Protein AF-A0AAU2RU29-F1 (afdb_monomer)

Radius of gyration: 16.65 Å; Cα contacts (8 Å, |Δi|>4): 308; chains: 1; bounding box: 38×40×45 Å

Mean predicted aligned error: 7.18 Å

Solvent-accessible surface area (backbone atoms only — not comparable to full-atom values): 9165 Å² total; per-residue (Å²): 133,84,68,72,84,70,44,83,79,44,11,65,38,75,62,107,76,78,76,50,53,65,67,42,52,78,71,20,62,28,38,37,40,35,8,72,90,30,46,18,46,23,50,58,46,36,45,74,74,65,21,45,73,40,59,30,56,40,70,54,92,88,52,51,75,65,57,44,54,50,41,53,50,50,50,52,51,50,13,59,78,66,70,29,48,60,37,35,59,82,89,66,51,40,96,91,36,44,35,30,54,46,50,66,36,48,71,74,35,81,89,50,72,28,33,30,42,60,27,61,46,47,14,32,54,65,62,67,54,58,89,90,49,42,76,44,75,33,27,93,90,41,43,69,61,50,50,52,57,33,52,79,70,57,40,48,37,60,91,26,14,28,29,39,35,69,83

Sequence (167 aa):
MGDWAAQSGSGIRFEWGPAGAGRLAAQAACLVIVDVLTFTTAVSVAVQQGTRVLPFWLPGGHATAAERSAAERAAKVYAQQSGARLAVARHAVTPATPWSLSPAHLRSAPFVVRLVLPSTNGAAIAAAAPPGVRVVAACLRNVTAVGGWLTARGYGTPEQPVAARRG

Foldseek 3Di:
DDPVQQVQQWLEHEDDPPPSLVVNLVQALAEEEEEQVFALVQVVLLVVLQAAEQFAAAADDPDDPVRRVVSVVVQVVVCVVVVHQEADDPVPADLVRQHASDSVSSNVHDRINYYYYYDNPRSVSVVPRDPNHHYDRDYPVCPVVVVCVQVVVVRGGSNRHYYYYYD

Nearest PDB structures (foldseek):
  5l3s-assembly1_B  TM=3.651E-01  e=1.382E+00  Sulfolobus acidocaldarius DSM 639
  6ks7-assembly1_d  TM=3.734E-01  e=3.619E+00  Saccharomyces cerevisiae S288C
  6fqd-assembly1_A  TM=3.359E-01  e=2.310E+00  Escherichia coli K-12
  5l3s-assembly2_D  TM=3.433E-01  e=4.387E+00  Sulfolobus acidocaldarius DSM 639

pLDDT: mean 83.88, std 15.47, range [34.09, 98.38]

Structure (mmCIF, N/CA/C/O backbone):
data_AF-A0AAU2RU29-F1
#
_entry.id   AF-A0AAU2RU29-F1
#
loop_
_atom_site.group_PDB
_atom_site.id
_atom_site.type_symbol
_atom_site.label_atom_id
_atom_site.label_alt_id
_atom_site.label_comp_id
_atom_site.label_asym_id
_atom_site.label_entity_id
_atom_site.label_seq_id
_atom_site.pdbx_PDB_ins_code
_atom_site.Cartn_x
_atom_site.Cartn_y
_atom_site.Cartn_z
_atom_site.occupancy
_atom_site.B_iso_or_equiv
_atom_site.auth_seq_id
_atom_site.auth_comp_id
_atom_site.auth_asym_id
_atom_site.auth_atom_id
_atom_site.pdbx_PDB_model_num
ATOM 1 N N . MET A 1 1 ? -8.900 26.336 26.347 1.00 34.09 1 MET A N 1
ATOM 2 C CA . MET A 1 1 ? -9.070 26.466 24.881 1.00 34.09 1 MET A CA 1
ATOM 3 C C . MET A 1 1 ? -9.282 25.063 24.327 1.00 34.09 1 MET A C 1
ATOM 5 O O . MET A 1 1 ? -8.473 24.207 24.659 1.00 34.09 1 MET A O 1
ATOM 9 N N . GLY A 1 2 ? -10.364 24.785 23.594 1.00 39.34 2 GLY A N 1
ATOM 10 C CA . GLY A 1 2 ? -10.630 23.432 23.078 1.00 39.34 2 GLY A CA 1
ATOM 11 C C . GLY A 1 2 ? -9.728 23.069 21.892 1.00 39.34 2 GLY A C 1
ATOM 12 O O . GLY A 1 2 ? -9.556 23.882 20.986 1.00 39.34 2 GLY A O 1
ATOM 13 N N . ASP A 1 3 ? -9.168 21.859 21.882 1.00 47.28 3 ASP A N 1
ATOM 14 C CA . ASP A 1 3 ? -8.346 21.333 20.780 1.00 47.28 3 ASP A CA 1
ATOM 15 C C . ASP A 1 3 ? -9.245 20.725 19.690 1.00 47.28 3 ASP A C 1
ATOM 17 O O . ASP A 1 3 ? -9.309 19.511 19.498 1.00 47.28 3 ASP A O 1
ATOM 21 N N . TRP A 1 4 ? -9.998 21.585 18.995 1.00 40.94 4 TRP A N 1
ATOM 22 C CA . TRP A 1 4 ? -11.019 21.193 18.009 1.00 40.94 4 TRP A CA 1
ATOM 23 C C . TRP A 1 4 ? -10.493 20.253 16.908 1.00 40.94 4 TRP A C 1
ATOM 25 O O . TRP A 1 4 ? -11.251 19.446 16.373 1.00 40.94 4 TRP A O 1
ATOM 35 N N . ALA A 1 5 ? -9.192 20.306 16.602 1.00 49.50 5 ALA A N 1
ATOM 36 C CA . ALA A 1 5 ? -8.543 19.414 15.642 1.00 49.50 5 ALA A CA 1
ATOM 37 C C . ALA A 1 5 ? -8.540 17.936 16.086 1.00 49.50 5 ALA A C 1
ATOM 39 O O . ALA A 1 5 ? -8.599 17.044 15.237 1.00 49.50 5 ALA A O 1
ATOM 40 N N . ALA A 1 6 ? -8.503 17.667 17.397 1.00 53.34 6 ALA A N 1
ATOM 41 C CA . ALA A 1 6 ? -8.445 16.315 17.952 1.00 53.34 6 ALA A CA 1
ATOM 42 C C . ALA A 1 6 ? -9.773 15.543 17.853 1.00 53.34 6 ALA A C 1
ATOM 44 O O . ALA A 1 6 ? -9.759 14.317 17.947 1.00 53.34 6 ALA A O 1
ATOM 45 N N . GLN A 1 7 ? -10.909 16.233 17.658 1.00 54.75 7 GLN A N 1
ATOM 46 C CA . GLN A 1 7 ? -12.248 15.626 17.525 1.00 54.75 7 GLN A CA 1
ATOM 47 C C . GLN A 1 7 ? -12.587 14.643 18.675 1.00 54.75 7 GLN A C 1
ATOM 49 O O . GLN A 1 7 ? -13.258 13.624 18.503 1.00 54.75 7 GLN A O 1
ATOM 54 N N . SER A 1 8 ? -12.096 14.944 19.880 1.00 54.91 8 SER A N 1
ATOM 55 C CA . SER A 1 8 ? -12.296 14.143 21.090 1.00 54.91 8 SER A CA 1
ATOM 56 C C . SER A 1 8 ? -13.786 14.021 21.424 1.00 54.91 8 SER A C 1
ATOM 58 O O . SER A 1 8 ? -14.450 15.033 21.642 1.00 54.91 8 SER A O 1
ATOM 60 N N . GLY A 1 9 ? -14.296 12.789 21.473 1.00 56.41 9 GLY A N 1
ATOM 61 C CA . GLY A 1 9 ? -15.721 12.495 21.661 1.00 56.41 9 GLY A CA 1
ATOM 62 C C . GLY A 1 9 ? -16.397 11.919 20.413 1.00 56.41 9 GLY A C 1
ATOM 63 O O . GLY A 1 9 ? -17.417 11.253 20.548 1.00 56.41 9 GLY A O 1
ATOM 64 N N . SER A 1 10 ? -15.817 12.077 19.214 1.00 55.38 10 SER A N 1
ATOM 65 C CA . SER A 1 10 ? -16.279 11.350 18.026 1.00 55.38 10 SER A CA 1
ATOM 66 C C . SER A 1 10 ? -15.522 10.031 17.832 1.00 55.38 10 SER A C 1
ATOM 68 O O . SER A 1 10 ? -14.326 9.912 18.134 1.00 55.38 10 SER A O 1
ATOM 70 N N . GLY A 1 11 ? -16.238 9.030 17.311 1.00 56.88 11 GLY A N 1
ATOM 71 C CA . GLY A 1 11 ? -15.692 7.721 16.941 1.00 56.88 11 GLY A CA 1
ATOM 72 C C . GLY A 1 11 ? -15.204 7.609 15.493 1.00 56.88 11 GLY A C 1
ATOM 73 O O . GLY A 1 11 ? -14.486 6.675 15.148 1.00 56.88 11 GLY A O 1
ATOM 74 N N . ILE A 1 12 ? -15.516 8.594 14.648 1.00 66.75 12 ILE A N 1
ATOM 75 C CA . ILE A 1 12 ? -14.868 8.802 13.348 1.00 66.75 12 ILE A CA 1
ATOM 76 C C . ILE A 1 12 ? -14.267 10.208 13.370 1.00 66.75 12 ILE A C 1
ATOM 78 O O . ILE A 1 12 ? -14.955 11.172 13.721 1.00 66.75 12 ILE A O 1
ATOM 82 N N . ARG A 1 13 ? -12.979 10.315 13.039 1.00 75.38 13 ARG A N 1
ATOM 83 C CA . ARG A 1 13 ? -12.185 11.552 13.080 1.00 75.38 13 ARG A CA 1
ATOM 84 C C . ARG A 1 13 ? -11.492 11.745 11.736 1.00 75.38 13 ARG A C 1
ATOM 86 O O . ARG A 1 13 ? -10.886 10.806 11.225 1.00 75.38 13 ARG A O 1
ATOM 93 N N . PHE A 1 14 ? -11.566 12.939 11.161 1.00 60.59 14 PHE A N 1
ATOM 94 C CA . PHE A 1 14 ? -11.035 13.220 9.822 1.00 60.59 14 PHE A CA 1
ATOM 95 C C . PHE A 1 14 ? -9.746 14.058 9.856 1.00 60.59 14 PHE A C 1
ATOM 97 O O . PHE A 1 14 ? -9.632 14.992 10.653 1.00 60.59 14 PHE A O 1
ATOM 104 N N . GLU A 1 15 ? -8.794 13.733 8.973 1.00 63.91 15 GLU A N 1
ATOM 105 C CA . GLU A 1 15 ? -7.648 14.597 8.579 1.00 63.91 15 GLU A CA 1
ATOM 106 C C . GLU A 1 15 ? -7.957 15.530 7.256 1.00 63.91 15 GLU A C 1
ATOM 108 O O . GLU A 1 15 ? -8.810 14.767 6.683 1.00 63.91 15 GLU A O 1
ATOM 113 N N . TRP A 1 16 ? -6.939 17.910 6.539 1.00 52.59 16 TRP A N 1
ATOM 114 C CA . TRP A 1 16 ? -5.754 18.526 7.267 1.00 52.59 16 TRP A CA 1
ATOM 115 C C . TRP A 1 16 ? -4.542 18.705 6.335 1.00 52.59 16 TRP A C 1
ATOM 117 O O . TRP A 1 16 ? -4.451 19.722 5.652 1.00 52.59 16 TRP A O 1
ATOM 127 N N . GLY A 1 17 ? -3.612 17.743 6.287 1.00 50.44 17 GLY A N 1
ATOM 128 C CA . GLY A 1 17 ? -2.483 17.753 5.351 1.00 50.44 17 GLY A CA 1
ATOM 129 C C . GLY A 1 17 ? -1.593 16.516 5.523 1.00 50.44 17 GLY A C 1
ATOM 130 O O . GLY A 1 17 ? -2.038 15.403 5.263 1.00 50.44 17 GLY A O 1
ATOM 131 N N . PRO A 1 18 ? -0.322 16.675 5.931 1.00 52.03 18 PRO A N 1
ATOM 132 C CA . PRO A 1 18 ? 0.479 15.578 6.468 1.00 52.03 18 PRO A CA 1
ATOM 133 C C . PRO A 1 18 ? 0.633 15.610 8.000 1.00 52.03 18 PRO A C 1
ATOM 135 O O . PRO A 1 18 ? 1.002 14.596 8.587 1.00 52.03 18 PRO A O 1
ATOM 138 N N . ALA A 1 19 ? 0.382 16.759 8.639 1.00 52.12 19 ALA A N 1
ATOM 139 C CA . ALA A 1 19 ? 0.806 17.047 10.012 1.00 52.12 19 ALA A CA 1
ATOM 140 C C . ALA A 1 19 ? -0.185 16.598 11.105 1.00 52.12 19 ALA A C 1
ATOM 142 O O . ALA A 1 19 ? 0.234 16.324 12.230 1.00 52.12 19 ALA A O 1
ATOM 143 N N . GLY A 1 20 ? -1.484 16.495 10.803 1.00 49.88 20 GLY A N 1
ATOM 144 C CA . GLY A 1 20 ? -2.487 16.010 11.755 1.00 49.88 20 GLY A CA 1
ATOM 145 C C . GLY A 1 20 ? -2.466 14.489 11.910 1.00 49.88 20 GLY A C 1
ATOM 146 O O . GLY A 1 20 ? -2.757 13.982 12.993 1.00 49.88 20 GLY A O 1
ATOM 147 N N . ALA A 1 21 ? -2.057 13.756 10.866 1.00 51.94 21 ALA A N 1
ATOM 148 C CA . ALA A 1 21 ? -2.073 12.291 10.844 1.00 51.94 21 ALA A CA 1
ATOM 149 C C . ALA A 1 21 ? -1.291 11.646 11.989 1.00 51.94 21 ALA A C 1
ATOM 151 O O . ALA A 1 21 ? -1.777 10.677 12.561 1.00 51.94 21 ALA A O 1
ATOM 152 N N . GLY A 1 22 ? -0.120 12.178 12.356 1.00 56.94 22 GLY A N 1
ATOM 153 C CA . GLY A 1 22 ? 0.662 11.642 13.475 1.00 56.94 22 GLY A CA 1
ATOM 154 C C . GLY A 1 22 ? -0.066 11.781 14.817 1.00 56.94 22 GLY A C 1
ATOM 155 O O . GLY A 1 22 ? -0.146 10.821 15.581 1.00 56.94 22 GLY A O 1
ATOM 156 N N . ARG A 1 23 ? -0.673 12.951 15.070 1.00 57.22 23 ARG A N 1
ATOM 157 C CA . ARG A 1 23 ? -1.470 13.216 16.282 1.00 57.22 23 ARG A CA 1
ATOM 158 C C . ARG A 1 23 ? -2.737 12.361 16.341 1.00 57.22 23 ARG A C 1
ATOM 160 O O . ARG A 1 23 ? -3.055 11.833 17.401 1.00 57.22 23 ARG A O 1
ATOM 167 N N . LEU A 1 24 ? -3.440 12.209 15.217 1.00 58.38 24 LEU A N 1
ATOM 168 C CA . LEU A 1 24 ? -4.662 11.404 15.136 1.00 58.38 24 LEU A CA 1
ATOM 169 C C . LEU A 1 24 ? -4.374 9.899 15.217 1.00 58.38 24 LEU A C 1
ATOM 171 O O . LEU A 1 24 ? -5.069 9.203 15.947 1.00 58.38 24 LEU A O 1
ATOM 175 N N . ALA A 1 25 ? -3.335 9.393 14.545 1.00 58.38 25 ALA A N 1
ATOM 176 C CA . ALA A 1 25 ? -2.962 7.977 14.597 1.00 58.38 25 ALA A CA 1
ATOM 177 C C . ALA A 1 25 ? -2.532 7.532 16.005 1.00 58.38 25 ALA A C 1
ATOM 179 O O . ALA A 1 25 ? -2.862 6.423 16.412 1.00 58.38 25 ALA A O 1
ATOM 180 N N . ALA A 1 26 ? -1.875 8.405 16.777 1.00 62.62 26 ALA A N 1
ATOM 181 C CA . ALA A 1 26 ? -1.530 8.147 18.179 1.00 62.62 26 ALA A CA 1
ATOM 182 C C . ALA A 1 26 ? -2.751 8.061 19.125 1.00 62.62 26 ALA A C 1
ATOM 184 O O . ALA A 1 26 ? -2.606 7.639 20.269 1.00 62.62 26 ALA A O 1
ATOM 185 N N . GLN A 1 27 ? -3.944 8.456 18.664 1.00 66.56 27 GLN A N 1
ATOM 186 C CA . GLN A 1 27 ? -5.204 8.418 19.418 1.00 66.56 27 GLN A CA 1
ATOM 187 C C . GLN A 1 27 ? -6.298 7.592 18.715 1.00 66.56 27 GLN A C 1
ATOM 189 O O . GLN A 1 27 ? -7.466 7.679 19.100 1.00 66.56 27 GLN A O 1
ATOM 194 N N . ALA A 1 28 ? -5.950 6.826 17.674 1.00 71.81 28 ALA A N 1
ATOM 195 C CA . ALA A 1 28 ? -6.887 6.058 16.858 1.00 71.81 28 ALA A CA 1
ATOM 196 C C . ALA A 1 28 ? -6.659 4.550 17.003 1.00 71.81 28 ALA A C 1
ATOM 198 O O . ALA A 1 28 ? -5.546 4.054 16.841 1.00 71.81 28 ALA A O 1
ATOM 199 N N . ALA A 1 29 ? -7.740 3.801 17.225 1.00 81.06 29 ALA A N 1
ATOM 200 C CA . ALA A 1 29 ? -7.696 2.340 17.262 1.00 81.06 29 ALA A CA 1
ATOM 201 C C . ALA A 1 29 ? -7.525 1.731 15.851 1.00 81.06 29 ALA A C 1
ATOM 203 O O . ALA A 1 29 ? -7.054 0.600 15.702 1.00 81.06 29 ALA A O 1
ATOM 204 N N . CYS A 1 30 ? -7.886 2.485 14.805 1.00 84.69 30 CYS A N 1
ATOM 205 C CA . CYS A 1 30 ? -7.679 2.126 13.403 1.00 84.69 30 CYS A CA 1
ATOM 206 C C . CYS A 1 30 ? -7.440 3.377 12.537 1.00 84.69 30 CYS A C 1
ATOM 208 O O . CYS A 1 30 ? -8.118 4.394 12.693 1.00 84.69 30 CYS A O 1
ATOM 210 N N . LEU A 1 31 ? -6.522 3.280 11.573 1.00 87.00 31 LEU A N 1
ATOM 211 C CA . LEU A 1 31 ? -6.242 4.295 10.556 1.00 87.00 31 LEU A CA 1
ATOM 212 C C . LEU A 1 31 ? -6.763 3.827 9.190 1.00 87.00 31 LEU A C 1
ATOM 214 O O . LEU A 1 31 ? -6.259 2.861 8.616 1.00 87.00 31 LEU A O 1
ATOM 218 N N . VAL A 1 32 ? -7.757 4.525 8.650 1.00 88.94 32 VAL A N 1
ATOM 219 C CA . VAL A 1 32 ? -8.299 4.312 7.304 1.00 88.94 32 VAL A CA 1
ATOM 220 C C . VAL A 1 32 ? -7.689 5.331 6.343 1.00 88.94 32 VAL A C 1
ATOM 222 O O . VAL A 1 32 ? -7.885 6.540 6.469 1.00 88.94 32 VAL A O 1
ATOM 225 N N . ILE A 1 33 ? -6.958 4.832 5.351 1.00 87.94 33 ILE A N 1
ATOM 226 C CA . ILE A 1 33 ? -6.367 5.634 4.275 1.00 87.94 33 ILE A CA 1
ATOM 227 C C . ILE A 1 33 ? -7.327 5.620 3.083 1.00 87.94 33 ILE A C 1
ATOM 229 O O . ILE A 1 33 ? -7.820 4.554 2.705 1.00 87.94 33 ILE A O 1
ATOM 233 N N . VAL A 1 34 ? -7.562 6.786 2.475 1.00 85.00 34 VAL A N 1
ATOM 234 C CA . VAL A 1 34 ? -8.466 7.004 1.332 1.00 85.00 34 VAL A CA 1
ATOM 235 C C . VAL A 1 34 ? -7.751 7.795 0.222 1.00 85.00 34 VAL A C 1
ATOM 237 O O . VAL A 1 34 ? -8.022 8.970 -0.020 1.00 85.00 34 VAL A O 1
ATOM 240 N N . ASP A 1 35 ? -6.809 7.150 -0.467 1.00 79.81 35 ASP A N 1
ATOM 241 C CA . ASP A 1 35 ? -6.081 7.713 -1.617 1.00 79.81 35 ASP A CA 1
ATOM 242 C C . ASP A 1 35 ? -6.725 7.229 -2.929 1.00 79.81 35 ASP A C 1
ATOM 244 O O . ASP A 1 35 ? -6.343 6.213 -3.523 1.00 79.81 35 ASP A O 1
ATOM 248 N N . VAL A 1 36 ? -7.745 7.9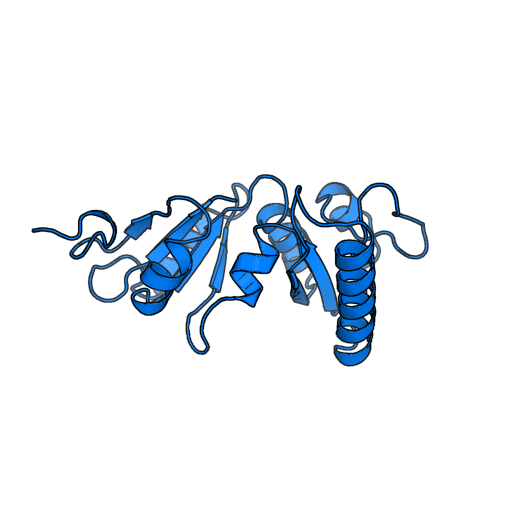75 -3.364 1.00 63.75 36 VAL A N 1
ATOM 249 C CA . VAL A 1 36 ? -8.482 7.716 -4.614 1.00 63.75 36 VAL A CA 1
ATOM 250 C C . VAL A 1 36 ? -7.629 8.060 -5.847 1.00 63.75 36 VAL A C 1
ATOM 252 O O . VAL A 1 36 ? -7.837 7.475 -6.912 1.00 63.75 36 VAL A O 1
ATOM 255 N N . LEU A 1 37 ? -6.645 8.959 -5.706 1.00 62.41 37 LEU A N 1
ATOM 256 C CA . LEU A 1 37 ? -5.792 9.460 -6.792 1.00 62.41 37 LEU A CA 1
ATOM 257 C C . LEU A 1 37 ? -4.574 8.576 -7.107 1.00 62.41 37 LEU A C 1
ATOM 259 O O . LEU A 1 37 ? -3.836 8.866 -8.049 1.00 62.41 37 LEU A O 1
ATOM 263 N N . THR A 1 38 ? -4.391 7.450 -6.416 1.00 82.38 38 THR A N 1
ATOM 264 C CA . THR A 1 38 ? -4.381 6.105 -7.044 1.00 82.38 38 THR A CA 1
ATOM 265 C C . THR A 1 38 ? -4.191 4.985 -6.024 1.00 82.38 38 THR A C 1
ATOM 267 O O . THR A 1 38 ? -4.633 3.859 -6.273 1.00 82.38 38 THR A O 1
ATOM 270 N N . PHE A 1 39 ? -3.502 5.253 -4.911 1.00 90.56 39 PHE A N 1
ATOM 271 C CA . PHE A 1 39 ? -2.862 4.204 -4.114 1.00 90.56 39 PHE A CA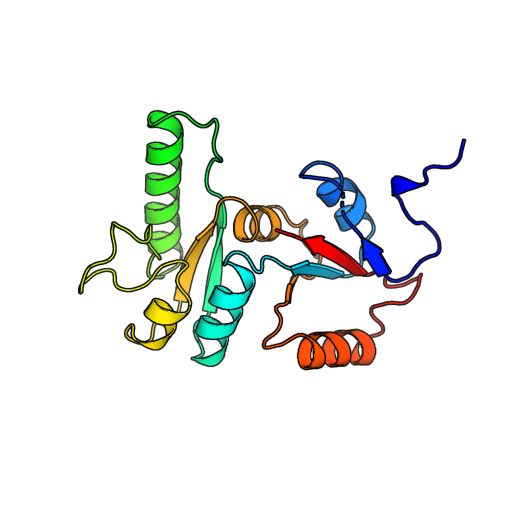 1
ATOM 272 C C . PHE A 1 39 ? -3.848 3.201 -3.507 1.00 90.56 39 PHE A C 1
ATOM 274 O O . PHE A 1 39 ? -3.632 1.999 -3.659 1.00 90.56 39 PHE A O 1
ATOM 281 N N . THR A 1 40 ? -4.944 3.624 -2.867 1.00 91.62 40 THR A N 1
ATOM 282 C CA . THR A 1 40 ? -5.844 2.648 -2.217 1.00 91.62 40 THR A CA 1
ATOM 283 C C . THR A 1 40 ? -6.649 1.849 -3.234 1.00 91.62 40 THR A C 1
ATOM 285 O O . THR A 1 40 ? -6.879 0.655 -3.033 1.00 91.62 40 THR A O 1
ATOM 288 N N . THR A 1 41 ? -6.981 2.454 -4.377 1.00 93.19 41 THR A N 1
ATOM 289 C CA . THR A 1 41 ? -7.560 1.748 -5.528 1.00 93.19 41 THR A CA 1
ATOM 290 C C . THR A 1 41 ? -6.592 0.693 -6.075 1.00 93.19 41 THR A C 1
ATOM 292 O O . THR A 1 41 ? -7.011 -0.431 -6.348 1.00 93.19 41 THR A O 1
ATOM 295 N N . ALA A 1 42 ? -5.299 1.017 -6.185 1.00 94.88 42 ALA A N 1
ATOM 296 C CA . ALA A 1 42 ? -4.246 0.104 -6.631 1.00 94.88 42 ALA A CA 1
ATOM 297 C C . ALA A 1 42 ? -4.008 -1.053 -5.639 1.00 94.88 42 ALA A C 1
ATOM 299 O O . ALA A 1 42 ? -4.035 -2.216 -6.048 1.00 94.88 42 ALA A O 1
ATOM 300 N N . VAL A 1 43 ? -3.885 -0.760 -4.336 1.00 95.56 43 VAL A N 1
ATOM 301 C CA . VAL A 1 43 ? -3.826 -1.768 -3.256 1.00 95.56 43 VAL A CA 1
ATOM 302 C C . VAL A 1 43 ? -5.021 -2.716 -3.347 1.00 95.56 43 VAL A C 1
ATOM 304 O O . VAL A 1 43 ? -4.858 -3.933 -3.354 1.00 95.56 43 VAL A O 1
ATOM 307 N N . SER A 1 44 ? -6.227 -2.163 -3.472 1.00 95.38 44 SER A N 1
ATOM 308 C CA . SER A 1 44 ? -7.464 -2.937 -3.536 1.00 95.38 44 SER A CA 1
ATOM 309 C C . SER A 1 44 ? -7.607 -3.759 -4.830 1.00 95.38 44 SER A C 1
ATOM 311 O O . SER A 1 44 ? -8.364 -4.726 -4.831 1.00 95.38 44 SER A O 1
ATOM 313 N N . VAL A 1 45 ? -6.911 -3.432 -5.927 1.00 95.62 45 VAL A N 1
ATOM 314 C CA . VAL A 1 45 ? -6.811 -4.319 -7.107 1.00 95.62 45 VAL A CA 1
ATOM 315 C C . VAL A 1 45 ? -5.828 -5.459 -6.841 1.00 95.62 45 VAL A C 1
ATOM 317 O O . VAL A 1 45 ? -6.195 -6.620 -6.993 1.00 95.62 45 VAL A O 1
ATOM 320 N N . ALA A 1 46 ? -4.608 -5.146 -6.397 1.00 96.19 46 ALA A N 1
ATOM 321 C CA . ALA A 1 46 ? -3.560 -6.145 -6.190 1.00 96.19 46 ALA A CA 1
ATOM 322 C C . ALA A 1 46 ? -3.958 -7.196 -5.132 1.00 96.19 46 ALA A C 1
ATOM 324 O O . ALA A 1 46 ? -3.816 -8.399 -5.358 1.00 96.19 46 ALA A O 1
ATOM 325 N N . VAL A 1 47 ? -4.538 -6.763 -4.007 1.00 96.00 47 VAL A N 1
ATOM 326 C CA . VAL A 1 47 ? -5.020 -7.669 -2.947 1.00 96.00 47 VAL A CA 1
ATOM 327 C C . VAL A 1 47 ? -6.186 -8.544 -3.428 1.00 96.00 47 VAL A C 1
ATOM 329 O O . VAL A 1 47 ? -6.277 -9.697 -3.017 1.00 96.00 47 VAL A O 1
ATOM 332 N N . GLN A 1 48 ? -7.031 -8.064 -4.352 1.00 95.00 48 GLN A N 1
ATOM 333 C CA . GLN A 1 48 ? -8.106 -8.873 -4.949 1.00 95.00 48 GLN A CA 1
ATOM 334 C C . GLN A 1 48 ? -7.566 -10.006 -5.850 1.00 95.00 48 GLN A C 1
ATOM 336 O O . GLN A 1 48 ? -8.249 -11.006 -6.039 1.00 95.00 48 GLN A O 1
ATOM 341 N N . GLN A 1 49 ? -6.330 -9.891 -6.347 1.00 94.12 49 GLN A N 1
ATOM 342 C CA . GLN A 1 49 ? -5.595 -10.968 -7.031 1.00 94.12 49 GLN A CA 1
ATOM 343 C C . GLN A 1 49 ? -4.749 -11.831 -6.068 1.00 94.12 49 GLN A C 1
ATOM 345 O O . GLN A 1 49 ? -3.945 -12.639 -6.522 1.00 94.12 49 GLN A O 1
ATOM 350 N N . GLY A 1 50 ? -4.852 -11.634 -4.748 1.00 96.25 50 GLY A N 1
ATOM 351 C CA . GLY A 1 50 ? -4.033 -12.339 -3.751 1.00 96.25 50 GLY A CA 1
ATOM 352 C C . GLY A 1 50 ? -2.612 -11.785 -3.554 1.00 96.25 50 GLY A C 1
ATOM 353 O O . GLY A 1 50 ? -1.828 -12.378 -2.816 1.00 96.25 50 GLY A O 1
ATOM 354 N N . THR A 1 51 ? -2.259 -10.648 -4.166 1.00 97.88 51 THR A N 1
ATOM 355 C CA . THR A 1 51 ? -0.939 -10.017 -3.978 1.00 97.88 51 THR A CA 1
ATOM 356 C C . THR A 1 51 ? -0.821 -9.414 -2.576 1.00 97.88 51 THR A C 1
ATOM 358 O O . THR A 1 51 ? -1.603 -8.531 -2.212 1.00 97.88 51 THR A O 1
ATOM 361 N N . ARG A 1 52 ? 0.213 -9.780 -1.801 1.00 97.88 52 ARG A N 1
ATOM 362 C CA . ARG A 1 52 ? 0.588 -9.016 -0.597 1.00 97.88 52 ARG A CA 1
ATOM 363 C C . ARG A 1 52 ? 1.267 -7.712 -1.023 1.00 97.88 52 ARG A C 1
ATOM 365 O O . ARG A 1 52 ? 2.401 -7.726 -1.501 1.00 97.88 52 ARG A O 1
ATOM 372 N N . VAL A 1 53 ? 0.600 -6.584 -0.800 1.00 97.00 53 VAL A N 1
ATOM 373 C CA . VAL A 1 53 ? 1.184 -5.258 -1.043 1.00 97.00 53 VAL A CA 1
ATOM 374 C C . VAL A 1 53 ? 2.030 -4.811 0.150 1.00 97.00 53 VAL A C 1
ATOM 376 O O . VAL A 1 53 ? 1.623 -4.970 1.300 1.00 97.00 53 VAL A O 1
ATOM 379 N N . LEU A 1 54 ? 3.195 -4.235 -0.138 1.00 96.62 54 LEU A N 1
ATOM 380 C CA . LEU A 1 54 ? 4.093 -3.591 0.816 1.00 96.62 54 LEU A CA 1
ATOM 381 C C . LEU A 1 54 ? 4.167 -2.093 0.454 1.00 96.62 54 LEU A C 1
ATOM 383 O O . LEU A 1 54 ? 4.621 -1.772 -0.648 1.00 96.62 54 LEU A O 1
ATOM 387 N N . PRO A 1 55 ? 3.692 -1.163 1.300 1.00 94.31 55 PRO A N 1
ATOM 388 C CA . PRO A 1 55 ? 3.790 0.264 1.006 1.00 94.31 55 PRO A CA 1
ATOM 389 C C . PRO A 1 55 ? 5.249 0.731 1.060 1.00 94.31 55 PRO A C 1
ATOM 391 O O . PRO A 1 55 ? 6.017 0.286 1.910 1.00 94.31 55 PRO A O 1
ATOM 394 N N . PHE A 1 56 ? 5.622 1.662 0.183 1.00 93.94 56 PHE A N 1
ATOM 395 C CA . PHE A 1 56 ? 6.901 2.370 0.269 1.00 93.94 56 PHE A CA 1
ATOM 396 C C . PHE A 1 56 ? 6.699 3.869 0.020 1.00 93.94 56 PHE A C 1
ATOM 398 O O . PHE A 1 56 ? 5.951 4.263 -0.875 1.00 93.94 56 PHE A O 1
ATOM 405 N N . TRP A 1 57 ? 7.334 4.718 0.822 1.00 91.44 57 TRP A N 1
ATOM 406 C CA . TRP A 1 57 ? 7.196 6.169 0.700 1.00 91.44 57 TRP A CA 1
ATOM 407 C C . TRP A 1 57 ? 8.024 6.703 -0.480 1.00 91.44 57 TRP A C 1
ATOM 409 O O . TRP A 1 57 ? 9.081 6.160 -0.795 1.00 91.44 57 TRP A O 1
ATOM 419 N N . LEU A 1 58 ? 7.576 7.781 -1.129 1.00 89.38 58 LEU A N 1
ATOM 420 C CA . LEU A 1 58 ? 8.394 8.522 -2.097 1.00 89.38 58 LEU A CA 1
ATOM 421 C C . LEU A 1 58 ? 8.419 10.028 -1.788 1.00 89.38 58 LEU A C 1
ATOM 423 O O . LEU A 1 58 ? 7.406 10.565 -1.336 1.00 89.38 58 LEU A O 1
ATOM 427 N N . PRO A 1 59 ? 9.534 10.729 -2.075 1.00 87.12 59 PRO A N 1
ATOM 428 C CA . PRO A 1 59 ? 9.620 12.182 -1.971 1.00 87.12 59 PRO A CA 1
ATOM 429 C C . PRO A 1 59 ? 8.608 12.908 -2.873 1.00 87.12 59 PRO A C 1
ATOM 431 O O . PRO A 1 59 ? 8.383 12.517 -4.020 1.00 87.12 59 PRO A O 1
ATOM 434 N N . GLY A 1 60 ? 8.013 13.986 -2.356 1.00 82.12 60 GLY A N 1
ATOM 435 C CA . GLY A 1 60 ? 6.956 14.750 -3.027 1.00 82.12 60 GLY A CA 1
ATOM 436 C C . GLY A 1 60 ? 7.424 15.737 -4.112 1.00 82.12 60 GLY A C 1
ATOM 437 O O . GLY A 1 60 ? 8.542 15.683 -4.633 1.00 82.12 60 GLY A O 1
ATOM 4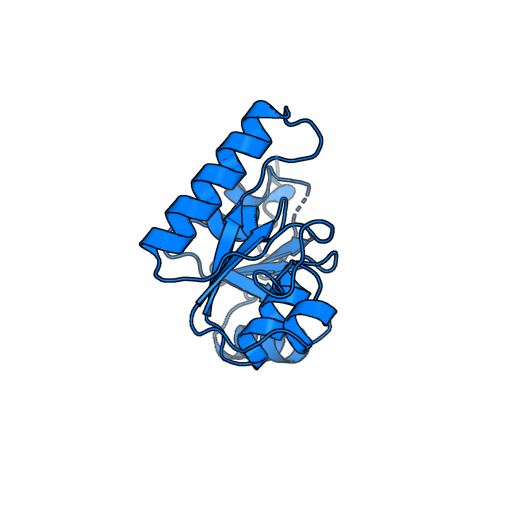38 N N . GLY A 1 61 ? 6.538 16.680 -4.455 1.00 78.38 61 GLY A N 1
ATOM 439 C CA . GLY A 1 61 ? 6.731 17.626 -5.565 1.00 78.38 61 GLY A CA 1
ATOM 440 C C . GLY A 1 61 ? 7.988 18.500 -5.462 1.00 78.38 61 GLY A C 1
ATOM 441 O O . GLY A 1 61 ? 8.654 18.716 -6.471 1.00 78.38 61 GLY A O 1
ATOM 442 N N . HIS A 1 62 ? 8.362 18.928 -4.254 1.00 85.00 62 HIS A N 1
ATOM 443 C CA . HIS A 1 62 ? 9.528 19.794 -4.019 1.00 85.00 62 HIS A CA 1
ATOM 444 C C . HIS A 1 62 ? 10.869 19.050 -3.900 1.00 85.00 62 HIS A C 1
ATOM 446 O O . HIS A 1 62 ? 11.905 19.696 -3.794 1.00 85.00 62 HIS A O 1
ATOM 452 N N . ALA A 1 63 ? 10.873 17.714 -3.924 1.00 88.88 63 ALA A N 1
ATOM 453 C CA . ALA A 1 63 ? 12.100 16.936 -3.783 1.00 88.88 63 ALA A CA 1
ATOM 454 C C . ALA A 1 63 ? 13.037 17.085 -4.992 1.00 88.88 63 ALA A C 1
ATOM 456 O O . ALA A 1 63 ? 12.602 17.108 -6.148 1.00 88.88 63 ALA A O 1
ATOM 457 N N . THR A 1 64 ? 14.338 17.110 -4.731 1.00 94.44 64 THR A N 1
ATOM 458 C CA . THR A 1 64 ? 15.386 17.134 -5.753 1.00 94.44 64 THR A CA 1
ATOM 459 C C . THR A 1 64 ? 15.446 15.824 -6.548 1.00 94.44 64 THR A C 1
ATOM 461 O O . THR A 1 64 ? 14.976 14.764 -6.122 1.00 94.44 64 THR A O 1
ATOM 464 N N . ALA A 1 65 ? 16.099 15.863 -7.714 1.00 91.94 65 ALA A N 1
ATOM 465 C CA . ALA A 1 65 ? 16.408 14.654 -8.480 1.00 91.94 65 ALA A CA 1
ATOM 466 C C . ALA A 1 65 ? 17.283 13.659 -7.685 1.00 91.94 65 ALA A C 1
ATOM 468 O O . ALA A 1 65 ? 17.131 12.446 -7.842 1.00 91.94 65 ALA A O 1
ATOM 469 N N . ALA A 1 66 ? 18.156 14.157 -6.799 1.00 94.88 66 ALA A N 1
ATOM 470 C CA . ALA A 1 66 ? 19.010 13.338 -5.944 1.00 94.88 66 ALA A CA 1
ATOM 471 C C . ALA A 1 66 ? 18.199 12.553 -4.898 1.00 94.88 66 ALA A C 1
ATOM 473 O O . ALA A 1 66 ? 18.368 11.338 -4.788 1.00 94.88 66 ALA A O 1
ATOM 474 N N . GLU A 1 67 ? 17.273 13.212 -4.193 1.00 93.50 67 GLU A N 1
ATOM 475 C CA . GLU A 1 67 ? 16.386 12.574 -3.206 1.00 93.50 67 GLU A CA 1
ATOM 476 C C . GLU A 1 67 ? 15.461 11.538 -3.851 1.00 93.50 67 GLU A C 1
ATOM 478 O O . GLU A 1 67 ? 15.346 10.420 -3.349 1.00 93.50 67 GLU A O 1
ATOM 483 N N . ARG A 1 68 ? 14.853 11.866 -5.002 1.00 91.06 68 ARG A N 1
ATOM 484 C CA . ARG A 1 68 ? 14.032 10.916 -5.777 1.00 91.06 68 ARG A CA 1
ATOM 485 C C . ARG A 1 68 ? 14.842 9.679 -6.164 1.00 91.06 68 ARG A C 1
ATOM 487 O O . ARG A 1 68 ? 14.427 8.559 -5.879 1.00 91.06 68 ARG A O 1
ATOM 494 N N . SER A 1 69 ? 16.042 9.880 -6.710 1.00 92.56 69 SER A N 1
ATOM 495 C CA . SER A 1 69 ? 16.955 8.789 -7.080 1.00 92.56 69 SER A CA 1
ATOM 496 C C . SER A 1 69 ? 17.403 7.951 -5.875 1.00 92.56 69 SER A C 1
ATOM 498 O O . SER A 1 69 ? 17.592 6.741 -5.998 1.00 92.56 69 SER A O 1
ATOM 500 N N . ALA A 1 70 ? 17.584 8.568 -4.703 1.00 95.38 70 ALA A N 1
ATOM 501 C CA . ALA A 1 70 ? 17.925 7.867 -3.468 1.00 95.38 70 ALA A CA 1
ATOM 502 C C . ALA A 1 70 ? 16.753 7.014 -2.959 1.00 95.38 70 ALA A C 1
ATOM 504 O O . ALA A 1 70 ? 16.947 5.835 -2.658 1.00 95.38 70 ALA A O 1
ATOM 505 N N . ALA A 1 71 ? 15.536 7.564 -2.947 1.00 93.81 71 ALA A N 1
ATOM 506 C CA . ALA A 1 71 ? 14.328 6.838 -2.565 1.00 93.81 71 ALA A CA 1
ATOM 507 C C . ALA A 1 71 ? 14.011 5.682 -3.529 1.00 93.81 71 ALA A C 1
ATOM 509 O O . ALA A 1 71 ? 13.656 4.595 -3.082 1.00 93.81 71 ALA A O 1
ATOM 510 N N . GLU A 1 72 ? 14.220 5.852 -4.837 1.00 93.31 72 GLU A N 1
ATOM 511 C CA . GLU A 1 72 ? 14.091 4.757 -5.808 1.00 93.31 72 GLU A CA 1
ATOM 512 C C . GLU A 1 72 ? 15.115 3.636 -5.590 1.00 93.31 72 GLU A C 1
ATOM 514 O O . GLU A 1 72 ? 14.780 2.459 -5.746 1.00 93.31 72 GLU A O 1
ATOM 519 N N . ARG A 1 73 ? 16.363 3.966 -5.224 1.00 96.38 73 ARG A N 1
ATOM 520 C CA . ARG A 1 73 ? 17.364 2.955 -4.837 1.00 96.38 73 ARG A CA 1
ATOM 521 C C . ARG A 1 73 ? 16.944 2.231 -3.558 1.00 96.38 73 ARG A C 1
ATOM 523 O O . ARG A 1 73 ? 16.987 1.004 -3.528 1.00 96.38 73 ARG A O 1
ATOM 530 N N . ALA A 1 74 ? 16.464 2.958 -2.550 1.00 96.88 74 ALA A N 1
ATOM 531 C CA . ALA A 1 74 ? 15.949 2.369 -1.316 1.00 96.88 74 ALA A CA 1
ATOM 532 C C . ALA A 1 74 ? 14.730 1.457 -1.567 1.00 96.88 74 ALA A C 1
ATOM 534 O O . ALA A 1 74 ? 14.672 0.359 -1.018 1.00 96.88 74 ALA A O 1
ATOM 535 N N . ALA A 1 75 ? 13.815 1.836 -2.466 1.00 96.06 75 ALA A N 1
ATOM 536 C CA . ALA A 1 75 ? 12.675 1.008 -2.869 1.00 96.06 75 ALA A CA 1
ATOM 537 C C . ALA A 1 75 ? 13.110 -0.304 -3.550 1.00 96.06 75 ALA A C 1
ATOM 539 O O . ALA A 1 75 ? 12.525 -1.358 -3.299 1.00 96.06 75 ALA A O 1
ATOM 540 N N . LYS A 1 76 ? 14.160 -0.256 -4.387 1.00 97.00 76 LYS A N 1
ATOM 541 C CA . LYS A 1 76 ? 14.757 -1.437 -5.043 1.00 97.00 76 LYS A CA 1
ATOM 542 C C . LYS A 1 76 ? 15.396 -2.382 -4.019 1.00 97.00 76 LYS A C 1
ATOM 544 O O . LYS A 1 76 ? 15.108 -3.577 -4.051 1.00 97.00 76 LYS A O 1
ATOM 549 N N . VAL A 1 77 ? 16.176 -1.849 -3.074 1.00 98.06 77 VAL A N 1
ATOM 550 C CA . VAL A 1 77 ? 16.784 -2.624 -1.974 1.00 98.06 77 VAL A CA 1
ATOM 551 C C . VAL A 1 77 ? 15.709 -3.248 -1.075 1.00 98.06 77 VAL A C 1
ATOM 553 O O . VAL A 1 77 ? 15.752 -4.448 -0.811 1.00 98.06 77 VAL A O 1
ATOM 556 N N . TYR A 1 78 ? 14.693 -2.479 -0.676 1.00 97.81 78 TYR A N 1
ATOM 557 C CA . TYR A 1 78 ? 13.584 -2.972 0.145 1.00 97.81 78 TYR A CA 1
ATOM 558 C C . TYR A 1 78 ? 12.775 -4.076 -0.557 1.00 97.81 78 TYR A C 1
ATOM 560 O O . TYR A 1 78 ? 12.398 -5.064 0.077 1.00 97.81 78 TYR A O 1
ATOM 568 N N . ALA A 1 79 ? 12.547 -3.960 -1.871 1.00 97.81 79 ALA A N 1
ATOM 569 C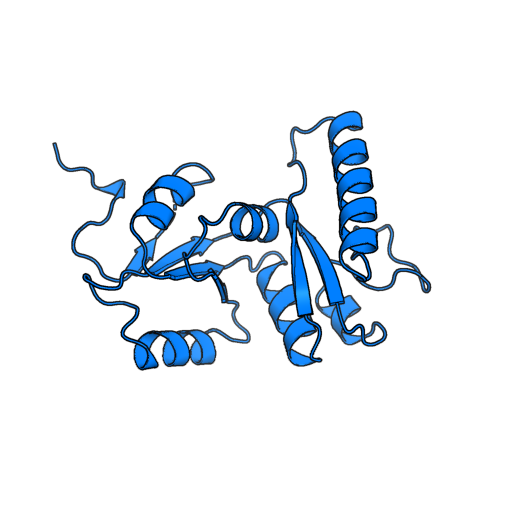 CA . ALA A 1 79 ? 11.889 -5.003 -2.659 1.00 97.81 79 ALA A CA 1
ATOM 570 C C . ALA A 1 79 ? 12.714 -6.300 -2.718 1.00 97.81 79 ALA A C 1
ATOM 572 O O . ALA A 1 79 ? 12.156 -7.380 -2.515 1.00 97.81 79 ALA A O 1
ATOM 573 N N . GLN A 1 80 ? 14.034 -6.199 -2.917 1.00 97.88 80 GLN A N 1
ATOM 574 C CA . GLN A 1 80 ? 14.951 -7.345 -2.876 1.00 97.88 80 GLN A CA 1
ATOM 575 C C . GLN A 1 80 ? 14.932 -8.028 -1.500 1.00 97.88 80 GLN A C 1
ATOM 577 O O . GLN A 1 80 ? 14.652 -9.223 -1.419 1.00 97.88 80 GLN A O 1
ATOM 582 N N . GLN A 1 81 ? 15.132 -7.266 -0.420 1.00 98.06 81 GLN A N 1
ATOM 583 C CA . GLN A 1 81 ? 15.107 -7.765 0.963 1.00 98.06 81 GLN A CA 1
ATOM 584 C C . GLN A 1 81 ? 13.761 -8.406 1.342 1.00 98.06 81 GLN A C 1
ATOM 586 O O . GLN A 1 81 ? 13.724 -9.393 2.073 1.00 98.06 81 GLN A O 1
ATOM 591 N N . SER A 1 82 ? 12.649 -7.885 0.815 1.00 97.44 82 SER A N 1
ATOM 592 C CA . SER A 1 82 ? 11.301 -8.406 1.078 1.00 97.44 82 SER A CA 1
ATOM 593 C C . SER A 1 82 ? 10.916 -9.626 0.228 1.00 97.44 82 SER A C 1
ATOM 595 O O . SER A 1 82 ? 9.830 -10.187 0.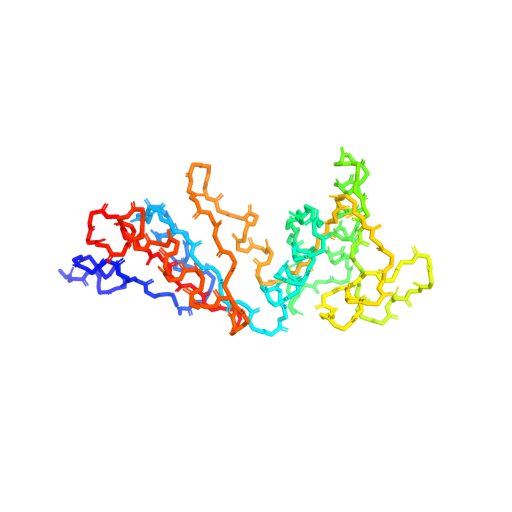427 1.00 97.44 82 SER A O 1
ATOM 597 N N . GLY A 1 83 ? 11.744 -10.029 -0.743 1.00 97.75 83 GLY A N 1
ATOM 598 C CA . GLY A 1 83 ? 11.393 -11.053 -1.733 1.00 97.75 83 GLY A CA 1
ATOM 599 C C . GLY A 1 83 ? 10.185 -10.648 -2.588 1.00 97.75 83 GLY A C 1
ATOM 600 O O . GLY A 1 83 ? 9.253 -11.433 -2.760 1.00 97.75 83 GLY A O 1
ATOM 601 N N . ALA A 1 84 ? 10.155 -9.397 -3.049 1.00 97.88 84 ALA A N 1
ATOM 602 C CA . ALA A 1 84 ? 9.019 -8.775 -3.725 1.00 97.88 84 ALA A CA 1
ATOM 603 C C . ALA A 1 84 ? 9.396 -8.201 -5.100 1.00 97.88 84 ALA A C 1
ATOM 605 O O . ALA A 1 84 ? 10.546 -7.839 -5.354 1.00 97.88 84 ALA A O 1
ATOM 606 N N . ARG A 1 85 ? 8.410 -8.064 -5.995 1.00 98.19 85 ARG A N 1
ATOM 607 C CA . ARG A 1 85 ? 8.551 -7.178 -7.164 1.00 98.19 85 ARG A CA 1
ATOM 608 C C . ARG A 1 85 ? 8.372 -5.722 -6.734 1.00 98.19 85 ARG A C 1
ATOM 610 O O . ARG A 1 85 ? 7.752 -5.450 -5.709 1.00 98.19 85 ARG A O 1
ATOM 617 N N . LEU A 1 86 ? 8.894 -4.793 -7.529 1.00 97.94 86 LEU A N 1
ATOM 618 C CA . LEU A 1 86 ? 8.732 -3.354 -7.330 1.00 97.94 86 LEU A CA 1
ATOM 619 C C . LEU A 1 86 ? 7.800 -2.786 -8.405 1.00 97.94 86 LEU A C 1
ATOM 621 O O . LEU A 1 86 ? 8.037 -2.989 -9.595 1.00 97.94 86 LEU A O 1
ATOM 625 N N . ALA A 1 87 ? 6.764 -2.062 -7.987 1.00 97.25 87 ALA A N 1
ATOM 626 C CA . ALA A 1 87 ? 5.962 -1.239 -8.880 1.00 97.25 87 ALA A CA 1
ATOM 627 C C . ALA A 1 87 ? 6.730 0.039 -9.261 1.00 97.25 87 ALA A C 1
ATOM 629 O O . ALA A 1 87 ? 7.330 0.691 -8.406 1.00 97.25 87 ALA A O 1
ATOM 630 N N . VAL A 1 88 ? 6.694 0.404 -10.541 1.00 95.50 88 VAL A N 1
ATOM 631 C CA . VAL A 1 88 ? 7.441 1.537 -11.112 1.00 95.50 88 VAL A CA 1
ATOM 632 C C . VAL A 1 88 ? 6.534 2.737 -11.414 1.00 95.50 88 VAL A C 1
ATOM 634 O O . VAL A 1 88 ? 5.304 2.645 -11.369 1.00 95.50 88 VAL A O 1
ATOM 637 N N . ALA A 1 89 ? 7.133 3.890 -11.727 1.00 91.62 89 ALA A N 1
ATOM 638 C CA . ALA A 1 89 ? 6.399 5.052 -12.224 1.00 91.62 89 ALA A CA 1
ATOM 639 C C . ALA A 1 89 ? 5.680 4.722 -13.547 1.00 91.62 89 ALA A C 1
ATOM 641 O O . ALA A 1 89 ? 6.183 3.940 -14.349 1.00 91.62 89 ALA A O 1
ATOM 642 N N . ARG A 1 90 ? 4.519 5.344 -13.810 1.00 91.38 90 ARG A N 1
ATOM 643 C CA . ARG A 1 90 ? 3.660 5.011 -14.972 1.00 91.38 90 ARG A CA 1
ATOM 644 C C . ARG A 1 90 ? 4.370 5.083 -16.335 1.00 91.38 90 ARG A C 1
ATOM 646 O O . ARG A 1 90 ? 4.012 4.315 -17.217 1.00 91.38 90 ARG A O 1
ATOM 653 N N . HIS A 1 91 ? 5.364 5.960 -16.491 1.00 90.88 91 HIS A N 1
ATOM 654 C CA . HIS A 1 91 ? 6.164 6.110 -17.717 1.00 90.88 91 HIS A CA 1
ATOM 655 C C . HIS A 1 91 ? 7.331 5.106 -17.835 1.00 90.88 91 HIS A C 1
ATOM 657 O O . HIS A 1 91 ? 7.913 4.982 -18.903 1.00 90.88 91 HIS A O 1
ATOM 663 N N . ALA A 1 92 ? 7.690 4.411 -16.750 1.00 92.81 92 ALA A N 1
ATOM 664 C CA . ALA A 1 92 ? 8.802 3.454 -16.678 1.00 92.81 92 ALA A CA 1
ATOM 665 C C . ALA A 1 92 ? 8.321 1.987 -16.717 1.00 92.81 92 ALA A C 1
ATOM 667 O O . ALA A 1 92 ? 9.056 1.061 -16.372 1.00 92.81 92 ALA A O 1
ATOM 668 N N . VAL A 1 93 ? 7.056 1.779 -17.088 1.00 96.25 93 VAL A N 1
ATOM 669 C CA . VAL A 1 93 ? 6.411 0.468 -17.189 1.00 96.25 93 VAL A CA 1
ATOM 670 C C . VAL A 1 93 ? 6.924 -0.254 -18.431 1.00 96.25 93 VAL A C 1
ATOM 672 O O . VAL A 1 93 ? 6.915 0.297 -19.527 1.00 96.25 93 VAL A O 1
ATOM 675 N N . THR A 1 94 ? 7.348 -1.505 -18.260 1.00 95.44 94 THR A N 1
ATOM 676 C CA . THR A 1 94 ? 7.864 -2.362 -19.342 1.00 95.44 94 THR A CA 1
ATOM 677 C C . THR A 1 94 ? 7.281 -3.774 -19.216 1.00 95.44 94 THR A C 1
ATOM 679 O O . THR A 1 94 ? 6.748 -4.102 -18.155 1.00 95.44 94 THR A O 1
ATOM 682 N N . PRO A 1 95 ? 7.422 -4.662 -20.218 1.00 93.62 95 PRO A N 1
ATOM 683 C CA . PRO A 1 95 ? 7.048 -6.072 -20.069 1.00 93.62 95 PRO A CA 1
ATOM 684 C C . PRO A 1 95 ? 7.765 -6.79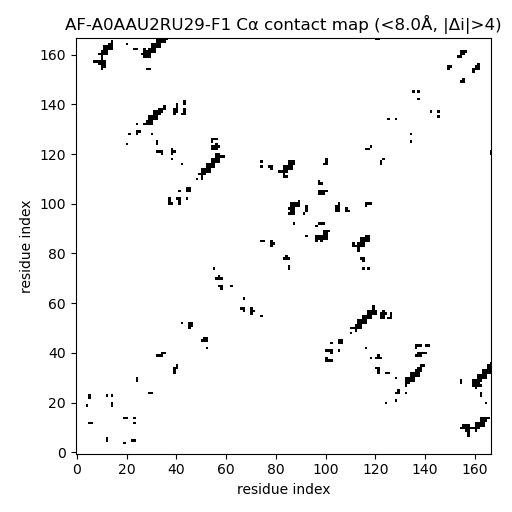8 -18.914 1.00 93.62 95 PRO A C 1
ATOM 686 O O . PRO A 1 95 ? 7.210 -7.735 -18.348 1.00 93.62 95 PRO A O 1
ATOM 689 N N . ALA A 1 96 ? 8.966 -6.350 -18.521 1.00 92.88 96 ALA A N 1
ATOM 690 C CA . ALA A 1 96 ? 9.708 -6.884 -17.373 1.00 92.88 96 ALA A CA 1
ATOM 691 C C . ALA A 1 96 ? 9.295 -6.247 -16.027 1.00 92.88 96 ALA A C 1
ATOM 693 O O . ALA A 1 96 ? 9.427 -6.868 -14.971 1.00 92.88 96 ALA A O 1
ATOM 694 N N . THR A 1 97 ? 8.770 -5.017 -16.059 1.00 94.31 97 THR A N 1
ATOM 695 C CA . THR A 1 97 ? 8.270 -4.255 -14.899 1.00 94.31 97 THR A CA 1
ATOM 696 C C . THR A 1 97 ? 6.846 -3.717 -15.140 1.00 94.31 97 THR A C 1
ATOM 698 O O . THR A 1 97 ? 6.643 -2.499 -15.174 1.00 94.31 97 THR A O 1
ATOM 701 N N . PRO A 1 98 ? 5.834 -4.591 -15.322 1.00 96.88 98 PRO A N 1
ATOM 702 C CA . PRO A 1 98 ? 4.485 -4.170 -15.710 1.00 96.88 98 PRO A CA 1
ATOM 703 C C . PRO A 1 98 ? 3.685 -3.493 -14.580 1.00 96.88 98 PRO A C 1
ATOM 705 O O . PRO A 1 98 ? 2.729 -2.764 -14.847 1.00 96.88 98 PRO A O 1
ATOM 708 N N . TRP A 1 99 ? 4.051 -3.702 -13.311 1.00 97.75 99 TRP A N 1
ATOM 709 C CA . TRP A 1 99 ? 3.318 -3.164 -12.157 1.00 97.75 99 TRP A CA 1
ATOM 710 C C . TRP A 1 99 ? 3.590 -1.664 -11.941 1.00 97.75 99 TRP A C 1
ATOM 712 O O . TRP A 1 99 ? 4.734 -1.219 -11.952 1.00 97.75 99 TRP A O 1
ATOM 722 N N . SER A 1 100 ? 2.546 -0.878 -11.672 1.00 96.00 100 SER A N 1
ATOM 723 C CA . SER A 1 100 ? 2.642 0.538 -11.273 1.00 96.00 100 SER A CA 1
ATOM 724 C C . SER A 1 100 ? 1.467 0.915 -10.363 1.00 96.00 100 SER A C 1
ATOM 726 O O . SER A 1 100 ? 0.585 0.092 -10.123 1.00 96.00 100 SER A O 1
ATOM 728 N N . LEU A 1 101 ? 1.384 2.174 -9.920 1.00 93.25 101 LEU A N 1
ATOM 729 C CA . LEU A 1 101 ? 0.179 2.718 -9.268 1.00 93.25 101 LEU A CA 1
ATOM 730 C C . LEU A 1 101 ? -1.082 2.716 -10.160 1.00 93.25 101 LEU A C 1
ATOM 732 O O . LEU A 1 101 ? -2.169 2.984 -9.660 1.00 93.25 101 LEU A O 1
ATOM 736 N N . SER A 1 102 ? -0.977 2.429 -11.464 1.00 94.06 102 SER A N 1
ATOM 737 C CA . SER A 1 102 ? -2.140 2.312 -12.353 1.00 94.06 102 SER A CA 1
ATOM 738 C C . SER A 1 102 ? -2.972 1.063 -12.018 1.00 94.06 102 SER A C 1
ATOM 740 O O . SER A 1 102 ? -2.499 -0.055 -12.248 1.00 94.06 102 SER A O 1
ATOM 742 N N . PRO A 1 103 ? -4.243 1.196 -11.579 1.00 91.69 103 PRO A N 1
ATOM 743 C CA . PRO A 1 103 ? -5.098 0.039 -11.314 1.00 91.69 103 PRO A CA 1
ATOM 744 C C . PRO A 1 103 ? -5.407 -0.773 -12.579 1.00 91.69 103 PRO A C 1
ATOM 746 O O . PRO A 1 103 ? -5.799 -1.930 -12.472 1.00 91.69 103 PRO A O 1
ATOM 749 N N . ALA A 1 104 ? -5.249 -0.184 -13.772 1.00 93.06 104 ALA A N 1
ATOM 750 C CA . ALA A 1 104 ? -5.355 -0.901 -15.039 1.00 93.06 104 ALA A CA 1
ATOM 751 C C . ALA A 1 104 ? -4.144 -1.817 -15.267 1.00 93.06 104 ALA A C 1
ATOM 753 O O . ALA A 1 104 ? -4.334 -2.986 -15.582 1.00 93.06 104 ALA A O 1
ATOM 754 N N . HIS A 1 105 ? -2.923 -1.329 -15.015 1.00 95.06 105 HIS A N 1
ATOM 755 C CA . HIS A 1 105 ? -1.712 -2.140 -15.187 1.00 95.06 105 HIS A CA 1
ATOM 756 C C . HIS A 1 105 ? -1.687 -3.295 -14.185 1.00 95.06 105 HIS A C 1
ATOM 758 O O . HIS A 1 105 ? -1.342 -4.409 -14.548 1.00 95.06 105 HIS A O 1
ATOM 764 N N . LEU A 1 106 ? -2.116 -3.063 -12.939 1.00 95.44 106 LEU A N 1
ATOM 765 C CA . LEU A 1 106 ? -2.223 -4.135 -11.945 1.00 95.44 106 LEU A CA 1
ATOM 766 C C . LEU A 1 106 ? -3.269 -5.197 -12.328 1.00 95.44 106 LEU A C 1
ATOM 768 O O . LEU A 1 106 ? -3.088 -6.357 -11.985 1.00 95.44 106 LEU A O 1
ATOM 772 N N . ARG A 1 107 ? -4.323 -4.851 -13.085 1.00 94.06 107 ARG A N 1
ATOM 773 C CA . ARG A 1 107 ? -5.271 -5.852 -13.615 1.00 94.06 107 ARG A CA 1
ATOM 774 C C . ARG A 1 107 ? -4.695 -6.705 -14.749 1.00 94.06 107 ARG A C 1
ATOM 776 O O . ARG A 1 107 ? -5.121 -7.845 -14.877 1.00 94.06 107 ARG A O 1
ATOM 783 N N . SER A 1 108 ? -3.783 -6.166 -15.561 1.00 93.81 108 SER A N 1
ATOM 784 C CA . SER A 1 108 ? -3.224 -6.843 -16.744 1.00 93.81 108 SER A CA 1
ATOM 785 C C . SER A 1 108 ? -1.819 -7.425 -16.546 1.00 93.81 108 SER A C 1
ATOM 787 O O . SER A 1 108 ? -1.352 -8.185 -17.389 1.00 93.81 108 SER A O 1
ATOM 789 N N . ALA A 1 109 ? -1.116 -7.048 -15.479 1.00 94.69 109 ALA A N 1
ATOM 790 C CA . ALA A 1 109 ? 0.209 -7.564 -15.157 1.00 94.69 109 ALA A CA 1
ATOM 791 C C . ALA A 1 109 ? 0.145 -9.017 -14.643 1.00 94.69 109 ALA A C 1
ATOM 793 O O . ALA A 1 109 ? -0.852 -9.405 -14.030 1.00 94.69 109 ALA A O 1
ATOM 794 N N . PRO A 1 110 ? 1.219 -9.815 -14.808 1.00 95.31 110 PRO A N 1
ATOM 795 C CA . PRO A 1 110 ? 1.311 -11.139 -14.202 1.00 95.31 110 PRO A CA 1
ATOM 796 C C . PRO A 1 110 ? 1.173 -11.090 -12.674 1.00 95.31 110 PRO A C 1
ATOM 798 O O . PRO A 1 110 ? 1.625 -10.141 -12.023 1.00 95.31 110 PRO A O 1
ATOM 801 N N . PHE A 1 111 ? 0.587 -12.146 -12.105 1.00 96.62 111 PHE A N 1
ATOM 802 C CA . PHE A 1 111 ? 0.451 -12.316 -10.659 1.00 96.62 111 PHE A CA 1
ATOM 803 C C . PHE A 1 111 ? 1.812 -12.294 -9.944 1.00 96.62 111 PHE A C 1
ATOM 805 O O . PHE A 1 111 ? 2.801 -12.850 -10.427 1.00 96.62 111 PHE A O 1
ATOM 812 N N . VAL A 1 112 ? 1.844 -11.688 -8.754 1.00 97.44 112 VAL A N 1
ATOM 813 C CA . VAL A 1 112 ? 3.013 -11.644 -7.870 1.00 97.44 112 VAL A CA 1
ATOM 814 C C . VAL A 1 112 ? 2.595 -11.873 -6.421 1.00 97.44 112 VAL A C 1
ATOM 816 O O . VAL A 1 112 ? 1.678 -11.237 -5.917 1.00 97.44 112 VAL A O 1
ATOM 819 N N . VAL A 1 113 ? 3.310 -12.742 -5.703 1.00 97.88 113 VAL A N 1
ATOM 820 C CA . VAL A 1 113 ? 3.002 -13.035 -4.288 1.00 97.88 113 VAL A CA 1
ATOM 821 C C . VAL A 1 113 ? 3.222 -11.803 -3.397 1.00 97.88 113 VAL A C 1
ATOM 823 O O . VAL A 1 113 ? 2.487 -11.587 -2.433 1.00 97.88 113 VAL A O 1
ATOM 826 N N . ARG A 1 114 ? 4.234 -10.982 -3.714 1.00 98.31 114 ARG A N 1
ATOM 827 C CA . ARG A 1 114 ? 4.587 -9.755 -2.983 1.00 98.31 114 ARG A CA 1
ATOM 828 C C . ARG A 1 114 ? 4.927 -8.623 -3.951 1.00 98.31 114 ARG A C 1
ATOM 830 O O . ARG A 1 114 ? 5.743 -8.813 -4.856 1.00 98.31 114 ARG A O 1
ATOM 837 N N . LEU A 1 115 ? 4.355 -7.444 -3.715 1.00 98.38 115 LEU A N 1
ATOM 838 C CA . LEU A 1 115 ? 4.585 -6.233 -4.504 1.00 98.38 115 LEU A CA 1
ATOM 839 C C . LEU A 1 115 ? 4.873 -5.042 -3.587 1.00 98.38 115 LEU A C 1
ATOM 841 O O . LEU A 1 115 ? 4.003 -4.626 -2.822 1.00 98.38 115 LEU A O 1
ATOM 845 N N . VAL A 1 116 ? 6.063 -4.455 -3.700 1.00 98.06 116 VAL A N 1
ATOM 846 C CA . VAL A 1 116 ? 6.327 -3.110 -3.179 1.00 98.06 116 VAL A CA 1
ATOM 847 C C . VAL A 1 116 ? 5.601 -2.106 -4.068 1.00 98.06 116 VAL A C 1
ATOM 849 O O . VAL A 1 116 ? 5.812 -2.096 -5.281 1.00 98.06 116 VAL A O 1
ATOM 852 N N . LEU A 1 117 ? 4.750 -1.272 -3.470 1.00 96.31 117 LEU A N 1
ATOM 853 C CA . LEU A 1 117 ? 3.939 -0.267 -4.157 1.00 96.31 117 LEU A CA 1
ATOM 854 C C . LEU A 1 117 ? 4.300 1.140 -3.647 1.00 96.31 117 LEU A C 1
ATOM 856 O O . LEU A 1 117 ? 3.754 1.578 -2.628 1.00 96.31 117 LEU A O 1
ATOM 860 N N . PRO A 1 118 ? 5.225 1.847 -4.324 1.00 93.94 118 PRO A N 1
ATOM 861 C CA . PRO A 1 118 ? 5.632 3.187 -3.924 1.00 93.94 118 PRO A CA 1
ATOM 862 C C . PRO A 1 118 ? 4.537 4.234 -4.176 1.00 93.94 118 PRO A C 1
ATOM 864 O O . PRO A 1 118 ? 3.877 4.195 -5.213 1.00 93.94 118 PRO A O 1
ATOM 867 N N . SER A 1 119 ? 4.365 5.198 -3.269 1.00 90.81 119 SER A N 1
ATOM 868 C CA . SER A 1 119 ? 3.529 6.397 -3.478 1.00 90.81 119 SER A CA 1
ATOM 869 C C . SER A 1 119 ? 4.004 7.569 -2.613 1.00 90.81 119 SER A C 1
ATOM 871 O O . SER A 1 119 ? 4.518 7.383 -1.510 1.00 90.81 119 SER A O 1
ATOM 873 N N . THR A 1 120 ? 3.799 8.787 -3.115 1.00 84.94 120 THR A N 1
ATOM 874 C CA . THR A 1 120 ? 4.119 10.049 -2.434 1.00 84.94 120 THR A CA 1
ATOM 875 C C . THR A 1 120 ? 3.104 10.453 -1.361 1.00 84.94 120 THR A C 1
ATOM 877 O O . THR A 1 120 ? 3.430 11.304 -0.539 1.00 84.94 120 THR A O 1
ATOM 880 N N . ASN A 1 121 ? 1.898 9.861 -1.335 1.00 82.44 121 ASN A N 1
ATOM 881 C CA . ASN A 1 121 ? 0.893 10.124 -0.293 1.00 82.44 121 ASN A CA 1
ATOM 882 C C . ASN A 1 121 ? 0.425 8.826 0.390 1.00 82.44 121 ASN A C 1
ATOM 884 O O . ASN A 1 121 ? 0.961 8.473 1.440 1.00 82.44 121 ASN A O 1
ATOM 888 N N . GLY A 1 122 ? -0.491 8.055 -0.213 1.00 82.31 122 GLY A N 1
ATOM 889 C CA . GLY A 1 122 ? -1.088 6.854 0.394 1.00 82.31 122 GLY A CA 1
ATOM 890 C C . GLY A 1 122 ? -0.105 5.847 1.010 1.00 82.31 122 GLY A C 1
ATOM 891 O O . GLY A 1 122 ? -0.330 5.357 2.117 1.00 82.31 122 GLY A O 1
ATOM 892 N N . ALA A 1 123 ? 1.012 5.570 0.331 1.00 83.62 123 ALA A N 1
ATOM 893 C CA . ALA A 1 123 ? 2.032 4.647 0.833 1.00 83.62 123 ALA A CA 1
ATOM 894 C C . ALA A 1 123 ? 2.925 5.265 1.919 1.00 83.62 123 ALA A C 1
ATOM 896 O O . ALA A 1 123 ? 3.332 4.555 2.834 1.00 83.62 123 ALA A O 1
ATOM 897 N N . ALA A 1 124 ? 3.200 6.571 1.853 1.00 83.19 124 ALA A N 1
ATOM 898 C CA . ALA A 1 124 ? 3.938 7.280 2.895 1.00 83.19 124 ALA A CA 1
ATOM 899 C C . ALA A 1 124 ? 3.151 7.295 4.217 1.00 83.19 124 ALA A C 1
ATOM 901 O O . ALA A 1 124 ? 3.723 7.016 5.267 1.00 83.19 124 ALA A O 1
ATOM 902 N N . ILE A 1 125 ? 1.828 7.502 4.159 1.00 82.56 125 ILE A N 1
ATOM 903 C CA . ILE A 1 125 ? 0.937 7.384 5.327 1.00 82.56 125 ILE A CA 1
ATOM 904 C C . ILE A 1 125 ? 0.979 5.959 5.896 1.00 82.56 125 ILE A C 1
ATOM 906 O O . ILE A 1 125 ? 1.141 5.776 7.098 1.00 82.56 125 ILE A O 1
ATOM 910 N N . ALA A 1 126 ? 0.854 4.943 5.035 1.00 86.19 126 ALA A N 1
ATOM 911 C CA . ALA A 1 126 ? 0.842 3.543 5.457 1.00 86.19 126 ALA A CA 1
ATOM 912 C C . ALA A 1 126 ? 2.182 3.082 6.063 1.00 86.19 126 ALA A C 1
ATOM 914 O O . ALA A 1 126 ? 2.181 2.255 6.970 1.00 86.19 126 ALA A O 1
ATOM 915 N N . ALA A 1 127 ? 3.309 3.614 5.578 1.00 83.62 127 ALA A N 1
ATOM 916 C CA . ALA A 1 127 ? 4.646 3.323 6.094 1.00 83.62 127 ALA A CA 1
ATOM 917 C C . ALA A 1 127 ? 4.996 4.109 7.375 1.00 83.62 127 ALA A C 1
ATOM 919 O O . ALA A 1 127 ? 5.841 3.658 8.142 1.00 83.62 127 ALA A O 1
ATOM 920 N N . ALA A 1 128 ? 4.352 5.257 7.616 1.00 82.88 128 ALA A N 1
ATOM 921 C CA . ALA A 1 128 ? 4.547 6.091 8.807 1.00 82.88 128 ALA A CA 1
ATOM 922 C C . ALA A 1 128 ? 3.562 5.785 9.957 1.00 82.88 128 ALA A C 1
ATOM 924 O O . ALA A 1 128 ? 3.566 6.479 10.974 1.00 82.88 128 ALA A O 1
ATOM 925 N N . ALA A 1 129 ? 2.697 4.777 9.808 1.00 82.50 129 ALA A N 1
ATOM 926 C CA . ALA A 1 129 ? 1.749 4.387 10.846 1.00 82.50 129 ALA A CA 1
ATOM 927 C C . ALA A 1 129 ? 2.476 3.805 12.082 1.00 82.50 129 ALA A C 1
ATOM 929 O O . ALA A 1 129 ? 3.364 2.964 11.913 1.00 82.50 129 ALA A O 1
ATOM 930 N N . PRO A 1 130 ? 2.112 4.197 13.322 1.00 80.06 130 PRO A N 1
ATOM 931 C CA . PRO A 1 130 ? 2.774 3.686 14.520 1.00 80.06 130 PRO A CA 1
ATOM 932 C C . PRO A 1 130 ? 2.620 2.161 14.685 1.00 80.06 130 PRO A C 1
ATOM 934 O O . PRO A 1 130 ? 1.563 1.615 14.349 1.00 80.06 130 PRO A O 1
ATOM 937 N N . PRO A 1 131 ? 3.620 1.458 15.255 1.00 80.88 131 PRO A N 1
ATOM 938 C CA . PRO A 1 131 ? 3.493 0.044 15.600 1.00 80.88 131 PRO A CA 1
ATOM 939 C C . PRO A 1 131 ? 2.238 -0.234 16.440 1.00 80.88 131 PRO A C 1
ATOM 941 O O . PRO A 1 131 ? 1.919 0.505 17.366 1.00 80.88 131 PRO A O 1
ATOM 944 N N . GLY A 1 132 ? 1.514 -1.302 16.102 1.00 81.81 132 GLY A N 1
ATOM 945 C CA . GLY A 1 132 ? 0.250 -1.674 16.750 1.00 81.81 132 GLY A CA 1
ATOM 946 C C . GLY A 1 132 ? -1.000 -0.988 16.181 1.00 81.81 132 GLY A C 1
ATOM 947 O O . GLY A 1 132 ? -2.074 -1.589 16.233 1.00 81.81 132 GLY A O 1
ATOM 948 N N . VAL A 1 133 ? -0.892 0.195 15.560 1.00 84.06 133 VAL A N 1
ATOM 949 C CA . VAL A 1 133 ? -2.041 0.856 14.915 1.00 84.06 133 VAL A CA 1
ATOM 950 C C . VAL A 1 133 ? -2.450 0.076 13.670 1.00 84.06 133 VAL A C 1
ATOM 952 O O . VAL A 1 133 ? -1.651 -0.169 12.762 1.00 84.06 133 VAL A O 1
ATOM 955 N N . ARG A 1 134 ? -3.723 -0.320 13.595 1.00 89.00 134 ARG A N 1
ATOM 956 C CA . ARG A 1 134 ? -4.225 -1.081 12.451 1.00 89.00 134 ARG A CA 1
ATOM 957 C C . ARG A 1 134 ? -4.513 -0.161 11.266 1.00 89.00 134 ARG A C 1
ATOM 959 O O . ARG A 1 134 ? -5.368 0.712 11.356 1.00 89.00 134 ARG A O 1
ATOM 966 N N . VAL A 1 135 ? -3.834 -0.390 10.142 1.00 89.56 135 VAL A N 1
ATOM 967 C CA . VAL A 1 135 ? -4.025 0.372 8.897 1.00 89.56 135 VAL A CA 1
ATOM 968 C C . VAL A 1 135 ? -4.953 -0.374 7.935 1.00 89.56 135 VAL A C 1
ATOM 970 O O . VAL A 1 135 ? -4.793 -1.578 7.717 1.00 89.56 135 VAL A O 1
ATOM 973 N N . VAL A 1 136 ? -5.900 0.341 7.325 1.00 92.19 136 VAL A N 1
ATOM 974 C CA . VAL A 1 136 ? -6.851 -0.180 6.330 1.00 92.19 136 VAL A CA 1
ATOM 975 C C . VAL A 1 136 ? -6.877 0.730 5.098 1.00 92.19 136 VAL A C 1
ATOM 977 O O . VAL A 1 136 ? -7.023 1.944 5.213 1.00 92.19 136 VAL A O 1
ATOM 980 N N . ALA A 1 137 ? -6.757 0.148 3.902 1.00 92.69 137 ALA A N 1
ATOM 981 C CA . ALA A 1 137 ? -6.865 0.872 2.635 1.00 92.69 137 ALA A CA 1
ATOM 982 C C . ALA A 1 137 ? -8.309 0.831 2.102 1.00 92.69 137 ALA A C 1
ATOM 984 O O . ALA A 1 137 ? -8.820 -0.240 1.758 1.00 92.69 137 ALA A O 1
ATOM 985 N N . ALA A 1 138 ? -8.950 1.995 2.000 1.00 91.50 138 ALA A N 1
ATOM 986 C CA . ALA A 1 138 ? -10.317 2.147 1.511 1.00 91.50 138 ALA A CA 1
ATOM 987 C C . ALA A 1 138 ? -10.379 2.990 0.227 1.00 91.50 138 ALA A C 1
ATOM 989 O O . ALA A 1 138 ? -9.665 3.978 0.050 1.00 91.50 138 ALA A O 1
ATOM 990 N N . CYS A 1 139 ? -11.246 2.586 -0.692 1.00 90.88 139 CYS A N 1
ATOM 991 C CA . CYS A 1 139 ? -11.556 3.261 -1.947 1.00 90.88 139 CYS A CA 1
ATOM 992 C C . CYS A 1 139 ? -13.014 2.957 -2.332 1.00 90.88 139 CYS A C 1
ATOM 994 O O . CYS A 1 139 ? -13.659 2.096 -1.730 1.00 90.88 139 CYS A O 1
ATOM 996 N N . LEU A 1 140 ? -13.531 3.607 -3.378 1.00 89.88 140 LEU A N 1
ATOM 997 C CA . LEU A 1 140 ? -14.920 3.417 -3.829 1.00 89.88 140 LEU A CA 1
ATOM 998 C C . LEU A 1 140 ? -15.272 1.946 -4.142 1.00 89.88 140 LEU A C 1
ATOM 1000 O O . LEU A 1 140 ? -16.414 1.543 -3.966 1.00 89.88 140 LEU A O 1
ATOM 1004 N N . ARG A 1 141 ? -14.291 1.119 -4.540 1.00 90.25 141 ARG A N 1
ATOM 1005 C CA . ARG A 1 141 ? -14.479 -0.319 -4.823 1.00 90.25 141 ARG A CA 1
ATOM 1006 C C . ARG A 1 141 ? -14.659 -1.207 -3.585 1.00 90.25 141 ARG A C 1
ATOM 1008 O O . ARG A 1 141 ? -15.136 -2.324 -3.740 1.00 90.25 141 ARG A O 1
ATOM 1015 N N . ASN A 1 142 ? -14.245 -0.773 -2.392 1.00 92.12 142 ASN A N 1
ATOM 1016 C CA . ASN A 1 142 ? -14.321 -1.590 -1.171 1.00 92.12 142 ASN A CA 1
ATOM 1017 C C . ASN A 1 142 ? -14.924 -0.861 0.041 1.00 92.12 142 ASN A C 1
ATOM 1019 O O . ASN A 1 142 ? -14.878 -1.406 1.141 1.00 92.12 142 ASN A O 1
ATOM 1023 N N . VAL A 1 143 ? -15.516 0.325 -0.143 1.00 90.12 143 VAL A N 1
ATOM 1024 C CA . VAL A 1 143 ? -16.069 1.152 0.945 1.00 90.12 143 VAL A CA 1
ATOM 1025 C C . VAL A 1 143 ? -17.074 0.396 1.825 1.00 90.12 143 VAL A C 1
ATOM 1027 O O . VAL A 1 143 ? -16.906 0.375 3.040 1.00 90.12 143 VAL A O 1
ATOM 1030 N N . THR A 1 144 ? -18.040 -0.319 1.238 1.00 91.88 144 THR A N 1
ATOM 1031 C CA . THR A 1 144 ? -19.041 -1.108 1.983 1.00 91.88 144 THR A CA 1
ATOM 1032 C C . THR A 1 144 ? -18.404 -2.255 2.772 1.00 91.88 144 THR A C 1
ATOM 1034 O O . THR A 1 144 ? -18.758 -2.493 3.924 1.00 91.88 144 THR A O 1
ATOM 1037 N N . ALA A 1 145 ? -17.419 -2.937 2.178 1.00 93.38 145 ALA A N 1
ATOM 1038 C CA . ALA A 1 145 ? -16.704 -4.036 2.823 1.00 93.38 145 ALA A CA 1
ATOM 1039 C C . ALA A 1 145 ? -15.815 -3.544 3.979 1.00 93.38 145 ALA A C 1
ATOM 1041 O O . ALA A 1 145 ? -15.751 -4.196 5.017 1.00 93.38 145 ALA A O 1
ATOM 1042 N N . VAL A 1 146 ? -15.169 -2.380 3.831 1.00 92.81 146 VAL A N 1
ATOM 1043 C CA . VAL A 1 146 ? -14.408 -1.736 4.913 1.00 92.81 146 VAL A CA 1
ATOM 1044 C C . VAL A 1 146 ? -15.340 -1.259 6.026 1.00 92.81 146 VAL A C 1
ATOM 1046 O O . VAL A 1 146 ? -15.050 -1.526 7.187 1.00 92.81 146 VAL A O 1
ATOM 1049 N N . GLY A 1 147 ? -16.473 -0.631 5.695 1.00 89.38 147 GLY A N 1
ATOM 1050 C CA . GLY A 1 147 ? -17.480 -0.212 6.676 1.00 89.38 147 GLY A CA 1
ATOM 1051 C C . GLY A 1 147 ? -17.975 -1.382 7.528 1.00 89.38 147 GLY A C 1
ATOM 1052 O O . GLY A 1 147 ? -17.825 -1.360 8.746 1.00 89.38 147 GLY A O 1
ATOM 1053 N N . GLY A 1 148 ? -18.450 -2.456 6.889 1.00 92.38 148 GLY A N 1
ATOM 1054 C CA . GLY A 1 148 ? -18.867 -3.672 7.596 1.00 92.38 148 GLY A CA 1
ATOM 1055 C C . GLY A 1 148 ? -17.739 -4.318 8.413 1.00 92.38 148 GLY A C 1
ATOM 1056 O O . GLY A 1 148 ? -17.968 -4.752 9.539 1.00 92.38 148 GLY A O 1
ATOM 1057 N N . TRP A 1 149 ? -16.504 -4.334 7.895 1.00 94.00 149 TRP A N 1
ATOM 1058 C CA . TRP A 1 149 ? -15.332 -4.867 8.605 1.00 94.00 149 TRP A CA 1
ATOM 1059 C C . TRP A 1 149 ? -14.969 -4.067 9.867 1.00 94.00 149 TRP A C 1
ATOM 1061 O O . TRP A 1 149 ? -14.513 -4.674 10.843 1.00 94.00 149 TRP A O 1
ATOM 1071 N N . LEU A 1 150 ? -15.167 -2.741 9.842 1.00 90.75 150 LEU A N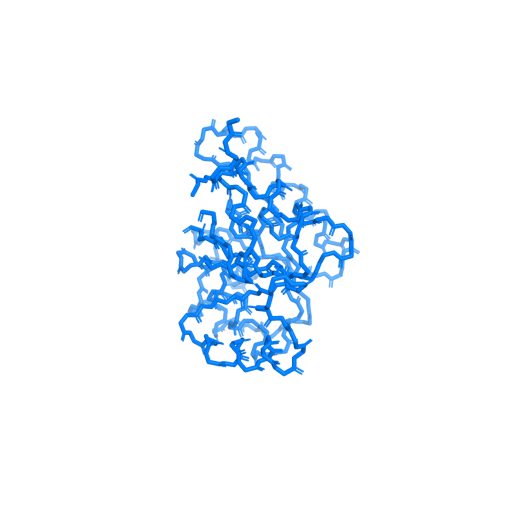 1
ATOM 1072 C CA . LEU A 1 150 ? -14.963 -1.832 10.974 1.00 90.75 150 LEU A CA 1
ATOM 1073 C C . LEU A 1 150 ? -16.041 -2.050 12.042 1.00 90.75 150 LEU A C 1
ATOM 1075 O O . LEU A 1 150 ? -15.710 -2.391 13.179 1.00 90.75 150 LEU A O 1
ATOM 1079 N N . THR A 1 151 ? -17.319 -1.945 11.663 1.00 90.00 151 THR A N 1
ATOM 1080 C CA . THR A 1 151 ? -18.456 -2.113 12.583 1.00 90.00 151 THR A CA 1
ATOM 1081 C C . THR A 1 151 ? -18.451 -3.493 13.245 1.00 90.00 151 THR A C 1
ATOM 1083 O O . THR A 1 151 ? -18.598 -3.586 14.460 1.00 90.00 151 THR A O 1
ATOM 1086 N N . ALA A 1 152 ? -18.164 -4.563 12.492 1.00 91.31 152 ALA A N 1
ATOM 1087 C CA . ALA A 1 152 ? -18.054 -5.928 13.021 1.00 91.31 152 ALA A CA 1
ATOM 1088 C C . ALA A 1 152 ? -16.842 -6.165 13.954 1.00 91.31 152 ALA A C 1
ATOM 1090 O O . ALA A 1 152 ? -16.613 -7.292 14.390 1.00 91.31 152 ALA A O 1
ATOM 1091 N N . ARG A 1 153 ? -16.039 -5.131 14.241 1.00 90.31 153 ARG A N 1
ATOM 1092 C CA . ARG A 1 153 ? -14.928 -5.148 15.210 1.00 90.31 153 ARG A CA 1
ATOM 1093 C C . ARG A 1 153 ? -15.082 -4.137 16.345 1.00 90.31 153 ARG A C 1
ATOM 1095 O O . ARG A 1 153 ? -14.208 -4.082 17.200 1.00 90.31 153 ARG A O 1
ATOM 1102 N N . GLY A 1 154 ? -16.170 -3.365 16.363 1.00 86.31 154 GLY A N 1
ATOM 1103 C CA . GLY A 1 154 ? -16.372 -2.274 17.318 1.00 86.31 154 GLY A CA 1
ATOM 1104 C C . GLY A 1 154 ? -15.662 -0.967 16.947 1.00 86.31 154 GLY A C 1
ATOM 1105 O O . GLY A 1 154 ? -15.785 0.005 17.681 1.00 86.31 154 GLY A O 1
ATOM 1106 N N . TYR A 1 155 ? -14.969 -0.897 15.804 1.00 87.31 155 TYR A N 1
ATOM 1107 C CA . TYR A 1 155 ? -14.364 0.351 15.338 1.00 87.31 155 TYR A CA 1
ATOM 1108 C C . TYR A 1 155 ? -15.435 1.358 14.902 1.00 87.31 155 TYR A C 1
ATOM 1110 O O . TYR A 1 155 ? -16.400 1.001 14.222 1.00 87.31 155 TYR A O 1
ATOM 1118 N N . GLY A 1 156 ? -15.212 2.634 15.220 1.00 77.62 156 GLY A N 1
ATOM 1119 C CA . GLY A 1 156 ? -16.114 3.739 14.879 1.00 77.62 156 GLY A CA 1
ATOM 1120 C C . GLY A 1 156 ? -16.855 4.336 16.079 1.00 77.62 156 GLY A C 1
ATOM 1121 O O . GLY A 1 156 ? -17.630 5.273 15.894 1.00 77.62 156 GLY A O 1
ATOM 1122 N N . THR A 1 157 ? 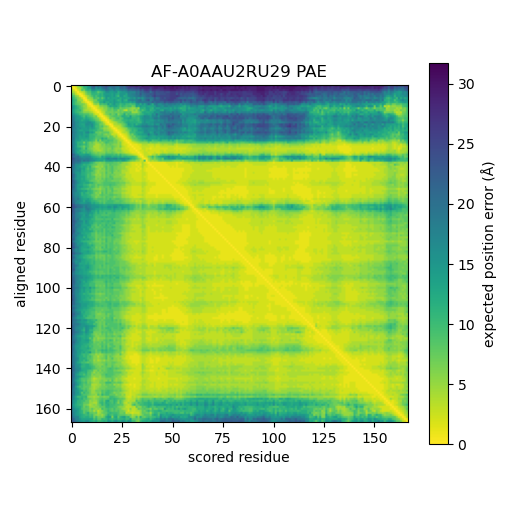-16.614 3.831 17.293 1.00 79.06 157 THR A N 1
ATOM 1123 C CA . THR A 1 157 ? -17.114 4.400 18.557 1.00 79.06 157 THR A CA 1
ATOM 1124 C C . THR A 1 157 ? -16.074 5.341 19.192 1.00 79.06 157 THR A C 1
ATOM 1126 O O . THR A 1 157 ? -14.907 5.310 18.785 1.00 79.06 157 THR A O 1
ATOM 1129 N N . PRO A 1 158 ? -16.436 6.201 20.166 1.00 73.38 158 PRO A N 1
ATOM 1130 C CA . PRO A 1 158 ? -15.478 7.095 20.830 1.00 73.38 158 PRO A CA 1
ATOM 1131 C C . PRO A 1 158 ? -14.310 6.367 21.519 1.00 73.38 158 PRO A C 1
ATOM 1133 O O . PRO A 1 158 ? -13.223 6.940 21.629 1.00 73.38 158 PRO A O 1
ATOM 1136 N N . GLU A 1 159 ? -14.527 5.114 21.935 1.00 75.12 159 GLU A N 1
ATOM 1137 C CA . GLU A 1 159 ? -13.570 4.224 22.610 1.00 75.12 159 GLU A CA 1
ATOM 1138 C C . GLU A 1 159 ? -12.666 3.478 21.615 1.00 75.12 159 GLU A C 1
ATOM 1140 O O . GLU A 1 159 ? -11.515 3.178 21.930 1.00 75.12 159 GLU A O 1
ATOM 1145 N N . GLN A 1 160 ? -13.155 3.211 20.396 1.00 73.50 160 GLN A N 1
ATOM 1146 C CA . GLN A 1 160 ? -12.368 2.658 19.287 1.00 73.50 160 GLN A CA 1
ATOM 1147 C C . GLN A 1 160 ? -12.398 3.576 18.050 1.00 73.50 160 GLN A C 1
ATOM 1149 O O . GLN A 1 160 ? -12.913 3.195 16.987 1.00 73.50 160 GLN A O 1
ATOM 1154 N N . PRO A 1 161 ? -11.841 4.796 18.156 1.00 69.19 161 PRO A N 1
ATOM 1155 C CA . PRO A 1 161 ? -11.989 5.810 17.128 1.00 69.19 161 PRO A CA 1
ATOM 1156 C C . PRO A 1 161 ? -11.198 5.473 15.861 1.00 69.19 161 PRO A C 1
ATOM 1158 O O . PRO A 1 161 ? -10.048 5.023 15.909 1.00 69.19 161 PRO A O 1
ATOM 1161 N N . VAL A 1 162 ? -11.822 5.743 14.716 1.00 71.94 162 VAL A N 1
ATOM 1162 C CA . VAL A 1 162 ? -11.242 5.587 13.380 1.00 71.94 162 VAL A CA 1
ATOM 1163 C C . VAL A 1 162 ? -10.742 6.937 12.883 1.00 71.94 162 VAL A C 1
ATOM 1165 O O . VAL A 1 162 ? -11.534 7.862 12.703 1.00 71.94 162 VAL A O 1
ATOM 1168 N N . ALA A 1 163 ? -9.445 7.040 12.599 1.00 74.06 163 ALA A N 1
ATOM 1169 C CA . ALA A 1 163 ? -8.894 8.164 11.850 1.00 74.06 163 ALA A CA 1
ATOM 1170 C C . ALA A 1 163 ? -9.055 7.901 10.345 1.00 74.06 163 ALA A C 1
ATOM 1172 O O . ALA A 1 163 ? -8.541 6.904 9.842 1.00 74.06 163 ALA A O 1
ATOM 1173 N N . ALA A 1 164 ? -9.740 8.781 9.619 1.00 68.62 164 ALA A N 1
ATOM 1174 C CA . ALA A 1 164 ? -9.901 8.711 8.170 1.00 68.62 164 ALA A CA 1
ATOM 1175 C C . ALA A 1 164 ? -9.131 9.854 7.491 1.00 68.62 164 ALA A C 1
ATOM 1177 O O . ALA A 1 164 ? -9.422 11.030 7.717 1.00 68.62 164 ALA A O 1
ATOM 1178 N N . ARG A 1 165 ? -8.158 9.516 6.636 1.00 69.00 165 ARG A N 1
ATOM 1179 C CA . ARG A 1 165 ? -7.349 10.493 5.889 1.00 69.00 165 ARG A CA 1
ATOM 1180 C C . ARG A 1 165 ? -7.503 10.316 4.385 1.00 69.00 165 ARG A C 1
ATOM 1182 O O . ARG A 1 165 ? -7.370 9.205 3.871 1.00 69.00 165 ARG A O 1
ATOM 1189 N N .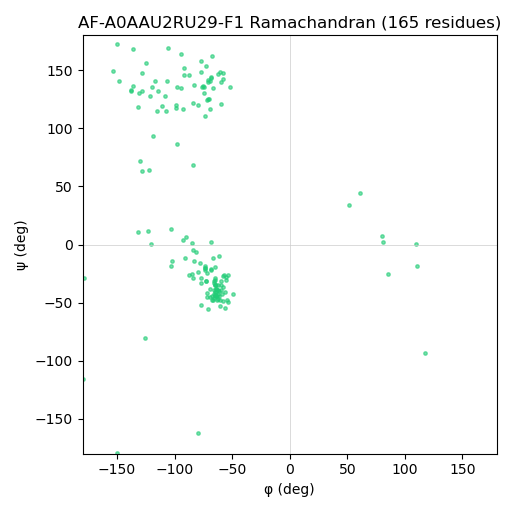 ARG A 1 166 ? -7.672 11.430 3.669 1.00 59.69 166 ARG A N 1
ATOM 1190 C CA . ARG A 1 166 ? -7.647 11.474 2.203 1.00 59.69 166 ARG A CA 1
ATOM 1191 C C . ARG A 1 166 ? -6.223 11.670 1.651 1.00 59.69 166 ARG A C 1
ATOM 1193 O O . ARG A 1 166 ? -5.397 12.341 2.269 1.00 59.69 166 ARG A O 1
ATOM 1200 N N . GLY A 1 167 ? -5.951 11.051 0.499 1.00 53.38 167 GLY A N 1
ATOM 1201 C CA . GLY A 1 167 ? -4.751 11.270 -0.325 1.00 53.38 167 GLY A CA 1
ATOM 1202 C C . GLY A 1 167 ? -4.941 12.311 -1.425 1.00 53.38 167 GLY A C 1
ATOM 1203 O O . GLY A 1 167 ? -6.108 12.526 -1.833 1.00 53.38 167 GLY A O 1
#

Secondary structure (DSSP, 8-state):
---GGG-TT-SEEE---SSHHHHHHTT-SEEEEE-TTTHHHHHHHHHHTT-EEEEEE---TT--HHHHHHHHHHHHHHHHHTT-EE-B-GGG--SSS--BS-HHHHHHSPP-SEEEEEESSHHHHHHSSPTTPEEEE--TTTHHHHHHHHHTTTTTSSSSPEEEEE-